Protein AF-A0A5B7IN23-F1 (afdb_monomer_lite)

Sequence (76 aa):
MPAPAAARDGSPGPNRLKSFKNAGKDMEEMRRRRQETSIELRKAKKDDQLLKRRNVTLDDPGSPLQEQNASVGCCL

pLDDT: mean 73.52, std 16.43, range [37.69, 95.19]

Organism: Portunus trituberculatus (NCBI:txid210409)

Structure (mmCIF, N/CA/C/O backbone):
data_AF-A0A5B7IN23-F1
#
_entry.id   AF-A0A5B7IN23-F1
#
loop_
_atom_site.group_PDB
_atom_site.id
_atom_site.type_symbol
_atom_site.label_atom_id
_atom_site.label_alt_id
_atom_site.label_comp_id
_atom_site.label_asym_id
_atom_site.label_entity_id
_atom_site.label_seq_id
_atom_site.pdbx_PDB_ins_code
_atom_site.Cartn_x
_a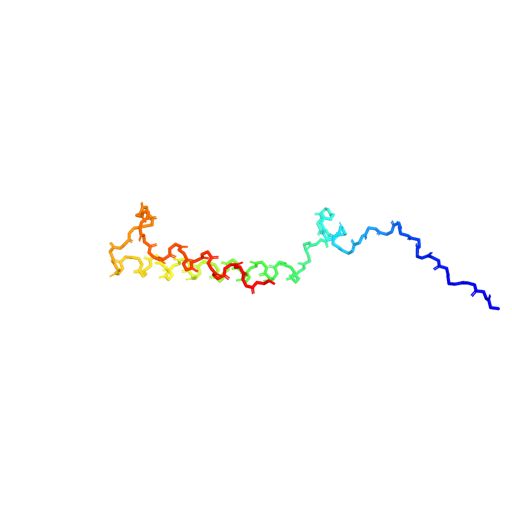tom_site.Cartn_y
_atom_site.Cartn_z
_atom_site.occupancy
_atom_site.B_iso_or_equiv
_atom_site.auth_seq_id
_atom_site.auth_comp_id
_atom_site.auth_asym_id
_atom_site.auth_atom_id
_atom_site.pdbx_PDB_model_num
ATOM 1 N N . MET A 1 1 ? 51.311 3.205 -20.215 1.00 54.66 1 MET A N 1
ATOM 2 C CA . MET A 1 1 ? 50.192 3.126 -19.255 1.00 54.66 1 MET A CA 1
ATOM 3 C C . MET A 1 1 ? 49.111 4.110 -19.701 1.00 54.66 1 MET A C 1
ATOM 5 O O . MET A 1 1 ? 49.280 5.295 -19.441 1.00 54.66 1 MET A O 1
ATOM 9 N N . PRO A 1 2 ? 48.076 3.702 -20.455 1.00 60.53 2 PRO A N 1
ATOM 10 C CA . PRO A 1 2 ? 46.945 4.584 -20.733 1.00 60.53 2 PRO A CA 1
ATOM 11 C C . PRO A 1 2 ? 46.009 4.642 -19.510 1.00 60.53 2 PRO A C 1
ATOM 13 O O . PRO A 1 2 ? 45.767 3.625 -18.863 1.00 60.53 2 PRO A O 1
ATOM 16 N N . ALA A 1 3 ? 45.544 5.846 -19.173 1.00 61.00 3 ALA A N 1
ATOM 17 C CA . ALA A 1 3 ? 44.703 6.146 -18.011 1.00 61.00 3 ALA A CA 1
ATOM 18 C C . ALA A 1 3 ? 43.319 5.455 -18.069 1.00 61.00 3 ALA A C 1
ATOM 20 O O . ALA A 1 3 ? 42.815 5.214 -19.170 1.00 61.00 3 ALA A O 1
ATOM 21 N N . PRO A 1 4 ? 42.671 5.165 -16.919 1.00 62.34 4 PRO A N 1
ATOM 22 C CA . PRO A 1 4 ? 41.321 4.612 -16.902 1.00 62.34 4 PRO A CA 1
ATOM 23 C C . PRO A 1 4 ? 40.332 5.641 -17.456 1.00 62.34 4 PRO A C 1
ATOM 25 O O . PRO A 1 4 ? 40.207 6.749 -16.935 1.00 62.34 4 PRO A O 1
ATOM 28 N N . ALA A 1 5 ? 39.638 5.274 -18.534 1.00 59.78 5 ALA A N 1
ATOM 29 C CA . ALA A 1 5 ? 38.575 6.078 -19.113 1.00 59.78 5 ALA A CA 1
ATOM 30 C C . ALA A 1 5 ? 37.489 6.311 -18.054 1.00 59.78 5 ALA A C 1
ATOM 32 O O . ALA A 1 5 ? 36.811 5.373 -17.633 1.00 59.78 5 ALA A O 1
ATOM 33 N N . ALA A 1 6 ? 37.354 7.563 -17.614 1.00 56.97 6 ALA A N 1
ATOM 34 C CA . ALA A 1 6 ? 36.269 8.000 -16.753 1.00 56.97 6 ALA A CA 1
ATOM 35 C C . ALA A 1 6 ? 34.933 7.553 -17.362 1.00 56.97 6 ALA A C 1
ATOM 37 O O . ALA A 1 6 ? 34.658 7.803 -18.542 1.00 56.97 6 ALA A O 1
ATOM 38 N N . ALA A 1 7 ? 34.133 6.853 -16.558 1.00 55.12 7 ALA A N 1
ATOM 39 C CA . ALA A 1 7 ? 32.782 6.458 -16.905 1.00 55.12 7 ALA A CA 1
ATOM 40 C C . ALA A 1 7 ? 32.029 7.678 -17.452 1.00 55.12 7 ALA A C 1
ATOM 42 O O . ALA A 1 7 ? 31.944 8.726 -16.814 1.00 55.12 7 ALA A O 1
ATOM 43 N N . ARG A 1 8 ? 31.522 7.565 -18.681 1.00 58.53 8 ARG A N 1
ATOM 44 C CA . ARG A 1 8 ? 30.655 8.584 -19.272 1.00 58.53 8 ARG A CA 1
ATOM 45 C C . ARG A 1 8 ? 29.303 8.474 -18.564 1.00 58.53 8 ARG A C 1
ATOM 47 O O . ARG A 1 8 ? 28.454 7.696 -18.995 1.00 58.53 8 ARG A O 1
ATOM 54 N N . ASP A 1 9 ? 29.128 9.221 -17.475 1.00 58.91 9 ASP A N 1
ATOM 55 C CA . ASP A 1 9 ? 27.910 9.295 -16.650 1.00 58.91 9 ASP A CA 1
ATOM 56 C C . ASP A 1 9 ? 26.743 9.979 -17.390 1.00 58.91 9 ASP A C 1
ATOM 58 O O . ASP A 1 9 ? 26.251 11.042 -17.024 1.00 58.91 9 ASP A O 1
ATOM 62 N N . GLY A 1 10 ? 26.301 9.367 -18.489 1.00 60.69 10 GLY A N 1
ATOM 63 C CA . GLY A 1 10 ? 25.115 9.764 -19.251 1.00 60.69 10 GLY A CA 1
ATOM 64 C C . GLY A 1 10 ? 24.030 8.687 -19.300 1.00 60.69 10 GLY A C 1
ATOM 65 O O . GLY A 1 10 ? 22.959 8.931 -19.853 1.00 60.69 10 GLY A O 1
ATOM 66 N N . SER A 1 11 ? 24.278 7.495 -18.743 1.00 59.44 11 SER A N 1
ATOM 67 C CA . SER A 1 11 ? 23.256 6.449 -18.680 1.00 59.44 11 SER A CA 1
ATOM 68 C C . SER A 1 11 ? 22.318 6.715 -17.504 1.00 59.44 11 SER A C 1
ATOM 70 O O . SER A 1 11 ? 22.781 6.764 -16.363 1.00 59.44 11 SER A O 1
ATOM 72 N N . PRO A 1 12 ? 21.001 6.870 -17.736 1.00 62.78 12 PRO A N 1
ATOM 73 C CA . PRO A 1 12 ? 20.059 6.929 -16.636 1.00 62.78 12 PRO A CA 1
ATOM 74 C C . PRO A 1 12 ? 20.196 5.626 -15.843 1.00 62.78 12 PRO A C 1
ATOM 76 O O . PRO A 1 12 ? 20.122 4.542 -16.412 1.00 62.78 12 PRO A O 1
ATOM 79 N N . GLY A 1 13 ? 20.476 5.726 -14.542 1.00 70.44 13 GLY A N 1
ATOM 80 C CA . GLY A 1 13 ? 20.700 4.550 -13.702 1.00 70.44 13 GLY A CA 1
ATOM 81 C C . GLY A 1 13 ? 19.519 3.567 -13.761 1.00 70.44 13 GLY A C 1
ATOM 82 O O . GLY A 1 13 ? 18.395 3.966 -14.089 1.00 70.44 13 GLY A O 1
ATOM 83 N N . PRO A 1 14 ? 19.724 2.289 -13.402 1.00 69.62 14 PRO A N 1
ATOM 84 C CA . PRO A 1 14 ? 18.725 1.224 -13.559 1.00 69.62 14 PRO A CA 1
ATOM 85 C C . PRO A 1 14 ? 17.385 1.538 -12.876 1.00 69.62 14 PRO A C 1
ATOM 87 O O . PRO A 1 14 ? 16.336 1.084 -13.323 1.00 69.62 14 PRO A O 1
ATOM 90 N N . ASN A 1 15 ? 17.399 2.364 -11.828 1.00 74.19 15 ASN A N 1
ATOM 91 C CA . ASN A 1 15 ? 16.197 2.825 -11.137 1.00 74.19 15 ASN A CA 1
ATOM 92 C C . ASN A 1 15 ? 15.371 3.825 -11.978 1.00 74.19 15 ASN A C 1
ATOM 94 O O . ASN A 1 15 ? 14.146 3.756 -12.024 1.00 74.19 15 ASN A O 1
ATOM 98 N N . ARG A 1 16 ? 16.035 4.710 -12.737 1.00 76.62 16 ARG A N 1
ATOM 99 C CA . ARG A 1 16 ? 15.369 5.668 -13.635 1.00 76.62 16 ARG A CA 1
ATOM 100 C C . ARG A 1 16 ? 14.757 4.980 -14.855 1.00 76.62 16 ARG A C 1
ATOM 102 O O . ARG A 1 16 ? 13.710 5.423 -15.317 1.00 76.62 16 ARG A O 1
ATOM 109 N N . LEU A 1 17 ? 15.367 3.897 -15.350 1.00 74.19 17 LEU A N 1
ATOM 110 C CA . LEU A 1 17 ? 14.773 3.082 -16.419 1.00 74.19 17 LEU A CA 1
ATOM 111 C C . LEU A 1 17 ? 13.503 2.365 -15.954 1.00 74.19 17 LEU A C 1
ATOM 113 O O . LEU A 1 17 ? 12.510 2.389 -16.671 1.00 74.19 17 LEU A O 1
ATOM 117 N N . LYS A 1 18 ? 13.503 1.779 -14.751 1.00 74.00 18 LYS A N 1
ATOM 118 C CA . LYS A 1 18 ? 12.326 1.089 -14.193 1.00 74.00 18 LYS A CA 1
ATOM 119 C C . LYS A 1 18 ? 11.139 2.038 -13.989 1.00 74.00 18 LYS A C 1
ATOM 121 O O . LYS A 1 18 ? 9.998 1.675 -14.255 1.00 74.00 18 LYS A O 1
ATOM 126 N N . SER A 1 19 ? 11.403 3.281 -13.596 1.00 77.06 19 SER A N 1
ATOM 127 C CA . SER A 1 19 ? 10.364 4.309 -13.437 1.00 77.06 19 SER A CA 1
ATOM 128 C C . SER A 1 19 ? 9.919 4.954 -14.755 1.00 77.06 19 SER A C 1
ATOM 130 O O . SER A 1 19 ? 8.946 5.708 -14.773 1.00 77.06 19 SER A O 1
ATOM 132 N N . PHE A 1 20 ? 10.607 4.694 -15.872 1.00 80.75 20 PHE A N 1
ATOM 133 C CA . PHE A 1 20 ? 10.244 5.275 -17.159 1.00 80.75 20 PHE A CA 1
ATOM 134 C C . PHE A 1 20 ? 9.083 4.511 -17.807 1.00 80.75 20 PHE A C 1
ATOM 136 O O . PHE A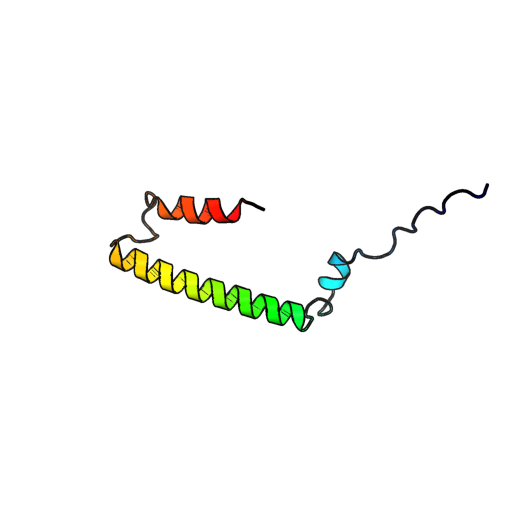 1 20 ? 9.188 3.333 -18.157 1.00 80.75 20 PHE A O 1
ATOM 143 N N . LYS A 1 21 ? 7.975 5.223 -18.036 1.00 84.06 21 LYS A N 1
ATOM 144 C CA . LYS A 1 21 ? 6.755 4.696 -18.668 1.00 84.06 21 LYS A CA 1
ATOM 145 C C . LYS A 1 21 ? 6.249 3.430 -17.957 1.00 84.06 21 LYS A C 1
ATOM 147 O O . LYS A 1 21 ? 5.779 3.501 -16.828 1.00 84.06 21 LYS A O 1
ATOM 152 N N . ASN A 1 22 ? 6.314 2.285 -18.633 1.00 79.75 22 ASN A N 1
ATOM 153 C CA . ASN A 1 22 ? 5.894 0.982 -18.122 1.00 79.75 22 ASN A CA 1
ATOM 154 C C . ASN A 1 22 ? 7.055 -0.024 -18.094 1.00 79.75 22 ASN A C 1
ATOM 156 O O . ASN A 1 22 ? 6.809 -1.205 -17.882 1.00 79.75 22 ASN A O 1
ATOM 160 N N . ALA A 1 23 ? 8.300 0.422 -18.301 1.00 75.06 23 ALA A N 1
ATOM 161 C CA . ALA A 1 23 ? 9.457 -0.468 -18.394 1.00 75.06 23 ALA A CA 1
ATOM 162 C C . ALA A 1 23 ? 9.779 -1.186 -17.073 1.00 75.06 23 ALA A C 1
ATOM 164 O O . ALA A 1 23 ? 10.408 -2.228 -17.099 1.00 75.06 23 ALA A O 1
ATOM 165 N N . GLY A 1 24 ? 9.340 -0.661 -15.924 1.00 73.12 24 GLY A N 1
ATOM 166 C CA . GLY A 1 24 ? 9.434 -1.358 -14.638 1.00 73.12 24 GLY A CA 1
ATOM 167 C C . GLY A 1 24 ? 8.212 -2.198 -14.278 1.00 73.12 24 GLY A C 1
ATOM 168 O O . GLY A 1 24 ? 8.211 -2.806 -13.216 1.00 73.12 24 GLY A O 1
ATOM 169 N N . LYS A 1 25 ? 7.165 -2.251 -15.115 1.00 78.62 25 LYS A N 1
ATOM 170 C CA . LYS A 1 25 ? 5.997 -3.126 -14.899 1.00 78.62 25 LYS A CA 1
ATOM 171 C C . LYS A 1 25 ? 6.235 -4.504 -15.514 1.00 78.62 25 LYS A C 1
ATOM 173 O O . LYS A 1 25 ? 5.402 -5.016 -16.262 1.00 78.62 25 LYS A O 1
ATOM 178 N N . ASP A 1 26 ? 7.382 -5.088 -15.197 1.00 82.38 26 ASP A N 1
ATOM 179 C CA . ASP A 1 26 ? 7.729 -6.434 -15.632 1.00 82.38 26 ASP A CA 1
ATOM 180 C C . ASP A 1 26 ? 6.822 -7.473 -14.962 1.00 82.38 26 ASP A C 1
ATOM 182 O O . ASP A 1 26 ? 6.225 -7.233 -13.906 1.00 82.38 26 ASP A O 1
ATOM 186 N N . MET A 1 27 ? 6.727 -8.662 -15.561 1.00 82.44 27 MET A N 1
ATOM 187 C CA . MET A 1 27 ? 5.923 -9.755 -15.002 1.00 82.44 27 MET A CA 1
ATOM 188 C C . MET A 1 27 ? 6.328 -10.097 -13.561 1.00 82.44 27 MET A C 1
ATOM 190 O O . MET A 1 27 ? 5.449 -10.348 -12.738 1.00 82.44 27 MET A O 1
ATOM 194 N N . GLU A 1 28 ? 7.626 -10.055 -13.237 1.00 85.75 28 GLU A N 1
ATOM 195 C CA . GLU A 1 28 ? 8.115 -10.315 -11.875 1.00 85.75 28 GLU A CA 1
ATOM 196 C C . GLU A 1 28 ? 7.697 -9.211 -10.894 1.00 85.75 28 GLU A C 1
ATOM 198 O O . GLU A 1 28 ? 7.246 -9.509 -9.791 1.00 85.75 28 GLU A O 1
ATOM 203 N N . GLU A 1 29 ? 7.740 -7.941 -11.304 1.00 85.62 29 GLU A N 1
ATOM 204 C CA . GLU A 1 29 ? 7.263 -6.824 -10.477 1.00 85.62 29 GLU A CA 1
ATOM 205 C C . GLU A 1 29 ? 5.750 -6.935 -10.223 1.00 85.62 29 GLU A C 1
ATOM 207 O O . GLU A 1 29 ? 5.281 -6.776 -9.095 1.00 85.62 29 GLU A O 1
ATOM 212 N N . MET A 1 30 ? 4.962 -7.287 -11.243 1.00 87.19 30 MET A N 1
ATOM 213 C CA . MET A 1 30 ? 3.526 -7.533 -11.077 1.00 87.19 30 MET A CA 1
ATOM 214 C C . MET A 1 30 ? 3.250 -8.730 -10.159 1.00 87.19 30 MET A C 1
ATOM 216 O O . MET A 1 30 ? 2.298 -8.700 -9.374 1.00 87.19 30 MET A O 1
ATOM 220 N N . ARG A 1 31 ? 4.081 -9.777 -10.223 1.00 90.94 31 ARG A N 1
ATOM 221 C CA . ARG A 1 31 ? 4.008 -10.943 -9.333 1.00 90.94 31 ARG A CA 1
ATOM 222 C C . ARG A 1 31 ? 4.290 -10.543 -7.886 1.00 90.94 31 ARG A C 1
ATOM 224 O O . ARG A 1 31 ? 3.520 -10.913 -6.999 1.00 90.94 31 ARG A O 1
ATOM 231 N N . ARG A 1 32 ? 5.341 -9.752 -7.670 1.00 92.25 32 ARG A N 1
A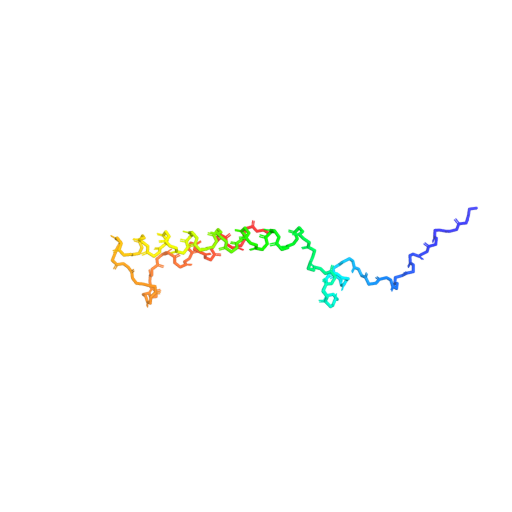TOM 232 C CA . ARG A 1 32 ? 5.724 -9.203 -6.370 1.00 92.25 32 ARG A CA 1
ATOM 233 C C . ARG A 1 32 ? 4.603 -8.347 -5.776 1.00 92.25 32 ARG A C 1
ATOM 235 O O . ARG A 1 32 ? 4.137 -8.648 -4.681 1.00 92.25 32 ARG A O 1
ATOM 242 N N . ARG A 1 33 ? 4.063 -7.385 -6.533 1.00 90.62 33 ARG A N 1
ATOM 243 C CA . ARG A 1 33 ? 2.943 -6.532 -6.085 1.00 90.62 33 ARG A CA 1
ATOM 244 C C . ARG A 1 33 ? 1.694 -7.326 -5.703 1.00 90.62 33 ARG A C 1
ATOM 246 O O . ARG A 1 33 ? 1.047 -7.027 -4.702 1.00 90.62 33 ARG A O 1
ATOM 253 N N . ARG A 1 34 ? 1.337 -8.365 -6.468 1.00 93.69 34 ARG A N 1
ATOM 254 C CA . ARG A 1 34 ? 0.206 -9.254 -6.126 1.00 93.69 34 ARG A CA 1
ATOM 255 C C . ARG A 1 34 ? 0.424 -10.002 -4.807 1.00 93.69 34 ARG A C 1
ATOM 257 O O . ARG A 1 34 ? -0.531 -10.251 -4.076 1.00 93.69 34 ARG A O 1
ATOM 264 N N . GLN A 1 35 ? 1.661 -10.379 -4.496 1.00 94.06 35 GLN A N 1
ATOM 265 C CA . GLN A 1 35 ? 1.978 -11.033 -3.225 1.00 94.06 35 GLN A CA 1
ATOM 266 C C . GLN A 1 35 ? 1.936 -10.049 -2.066 1.00 94.06 35 GLN A C 1
ATOM 268 O O . GLN A 1 35 ? 1.306 -10.352 -1.057 1.00 94.06 35 GLN A O 1
ATOM 273 N N . GLU A 1 36 ? 2.551 -8.880 -2.229 1.00 92.31 36 GLU A N 1
ATOM 274 C CA . GLU A 1 36 ? 2.557 -7.816 -1.222 1.00 92.31 36 GLU A CA 1
ATOM 275 C C . GLU A 1 36 ? 1.124 -7.419 -0.846 1.00 92.31 36 GLU A C 1
ATOM 277 O O . GLU A 1 36 ? 0.751 -7.511 0.322 1.00 92.31 36 GLU A O 1
ATOM 282 N N . THR A 1 37 ? 0.273 -7.142 -1.837 1.00 93.19 37 THR A N 1
ATOM 283 C CA . THR A 1 37 ? -1.155 -6.839 -1.619 1.00 93.19 37 THR A CA 1
ATOM 284 C C . THR A 1 37 ? -1.919 -7.989 -0.953 1.00 93.19 37 THR A C 1
ATOM 286 O O . THR A 1 37 ? -2.712 -7.772 -0.040 1.00 93.19 37 THR A O 1
ATOM 289 N N . SER A 1 38 ? -1.673 -9.243 -1.345 1.00 95.06 38 SER A N 1
ATOM 290 C CA . SER A 1 38 ? -2.297 -10.412 -0.701 1.00 95.06 38 SER A CA 1
ATOM 291 C C . SER A 1 38 ? -1.865 -10.587 0.761 1.00 95.06 38 SER A C 1
ATOM 293 O O . SER A 1 38 ? -2.645 -11.037 1.607 1.00 95.06 38 SER A O 1
ATOM 295 N N . ILE A 1 39 ? -0.612 -10.263 1.082 1.00 94.06 39 ILE A N 1
ATOM 296 C CA . ILE A 1 39 ? -0.096 -10.288 2.453 1.00 94.06 39 ILE A CA 1
ATOM 297 C C . ILE A 1 39 ? -0.738 -9.167 3.270 1.00 94.06 39 ILE A C 1
ATOM 299 O O . ILE A 1 39 ? -1.227 -9.435 4.366 1.00 94.06 39 ILE A O 1
ATOM 303 N N . GLU A 1 40 ? -0.786 -7.954 2.728 1.00 93.12 40 GLU A N 1
ATOM 304 C CA . GLU A 1 40 ? -1.413 -6.792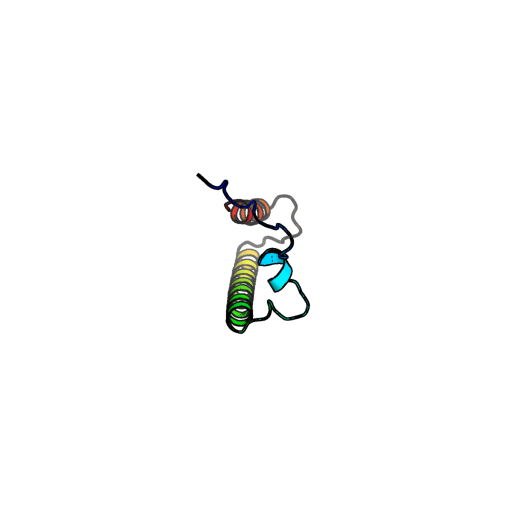 3.359 1.00 93.12 40 GLU A CA 1
ATOM 305 C C . GLU A 1 40 ? -2.886 -7.060 3.692 1.00 93.12 40 GLU A C 1
ATOM 307 O O . GLU A 1 40 ? -3.288 -6.936 4.847 1.00 93.12 40 GLU A O 1
ATOM 312 N N . LEU A 1 41 ? -3.663 -7.575 2.733 1.00 95.19 41 LEU A N 1
ATOM 313 C CA . LEU A 1 41 ? -5.069 -7.935 2.949 1.00 95.19 41 LEU A CA 1
ATOM 314 C C . LEU A 1 41 ? -5.256 -9.003 4.036 1.00 95.19 41 LEU A C 1
ATOM 316 O O . LEU A 1 41 ? -6.245 -8.979 4.771 1.00 95.19 41 LEU A O 1
ATOM 320 N N . ARG A 1 42 ? -4.336 -9.969 4.144 1.00 94.38 42 ARG A N 1
ATOM 321 C CA . ARG A 1 42 ? -4.392 -10.999 5.196 1.00 94.38 42 ARG A CA 1
ATOM 322 C C . ARG A 1 42 ? -4.048 -10.434 6.569 1.00 94.38 42 ARG A C 1
ATOM 324 O O . ARG A 1 42 ? -4.707 -10.809 7.537 1.00 94.38 42 ARG A O 1
ATOM 331 N N . LYS A 1 43 ? -3.048 -9.552 6.651 1.00 93.69 43 LYS A N 1
ATOM 332 C CA . LYS A 1 43 ? -2.686 -8.855 7.891 1.00 93.69 43 LYS A CA 1
ATOM 333 C C . LYS A 1 43 ? -3.835 -7.971 8.364 1.00 93.69 43 LYS A C 1
ATOM 335 O O . LYS A 1 43 ? -4.324 -8.206 9.458 1.00 93.69 43 LYS A O 1
ATOM 340 N N . ALA A 1 44 ? -4.377 -7.118 7.493 1.00 90.00 44 ALA A N 1
ATOM 341 C CA . ALA A 1 44 ? -5.517 -6.257 7.809 1.00 90.00 44 ALA A CA 1
ATOM 342 C C . ALA A 1 44 ? -6.711 -7.050 8.368 1.00 90.00 44 ALA A C 1
ATOM 344 O O . ALA A 1 44 ? -7.231 -6.736 9.433 1.00 90.00 44 ALA A O 1
ATOM 345 N N . LYS A 1 45 ? -7.088 -8.166 7.726 1.00 93.50 45 LYS A N 1
ATOM 346 C CA . LYS A 1 45 ? -8.165 -9.040 8.232 1.00 93.50 45 LYS A CA 1
ATOM 347 C C . LYS A 1 45 ? -7.868 -9.631 9.612 1.00 93.50 45 LYS A C 1
ATOM 349 O O . LYS A 1 45 ? -8.783 -9.791 10.420 1.00 93.50 45 LYS A O 1
ATOM 354 N N . LYS A 1 46 ? -6.614 -10.014 9.865 1.00 93.25 46 LYS A N 1
ATOM 355 C CA . LYS A 1 46 ? -6.184 -10.552 11.160 1.00 93.25 46 LYS A CA 1
ATOM 356 C C . LYS A 1 46 ? -6.208 -9.465 12.234 1.00 93.25 46 LYS A C 1
ATOM 358 O O . LYS A 1 46 ? -6.695 -9.727 13.332 1.00 93.25 46 LYS A O 1
ATOM 363 N N . ASP A 1 47 ? -5.726 -8.275 11.907 1.00 89.62 47 ASP A N 1
ATOM 364 C CA . ASP A 1 47 ? -5.648 -7.140 12.821 1.00 89.62 47 ASP A CA 1
ATOM 365 C C . ASP A 1 47 ? -7.048 -6.638 13.185 1.00 89.62 47 ASP A C 1
ATOM 367 O O . ASP A 1 47 ? -7.346 -6.491 14.369 1.00 89.62 47 ASP A O 1
ATOM 371 N N . ASP A 1 48 ? -7.959 -6.538 12.214 1.00 89.50 48 ASP A N 1
ATOM 372 C CA . ASP A 1 48 ? -9.372 -6.217 12.446 1.00 89.50 48 ASP A CA 1
ATOM 373 C C . ASP A 1 48 ? -10.054 -7.238 13.363 1.00 89.50 48 ASP A C 1
ATOM 375 O O . ASP A 1 48 ? -10.812 -6.884 14.270 1.00 89.50 48 ASP A O 1
ATOM 379 N N . GLN A 1 49 ? -9.806 -8.534 13.139 1.00 91.81 49 GLN A N 1
ATOM 380 C CA . GLN A 1 49 ? -10.347 -9.585 14.000 1.00 91.81 49 GLN A CA 1
ATOM 381 C C . GLN A 1 49 ? -9.796 -9.463 15.425 1.00 91.81 49 GLN A C 1
ATOM 383 O O . GLN A 1 49 ? -10.536 -9.632 16.397 1.00 91.81 49 GLN A O 1
ATOM 388 N N . LEU A 1 50 ? -8.503 -9.176 15.559 1.00 89.12 50 LEU A N 1
ATOM 389 C CA . LEU A 1 50 ? -7.843 -9.027 16.847 1.00 89.12 50 LEU A CA 1
ATOM 390 C C . LEU A 1 50 ? -8.357 -7.801 17.609 1.00 89.12 50 LEU A C 1
ATOM 392 O O . LEU A 1 50 ? -8.631 -7.918 18.802 1.00 89.12 50 LEU A O 1
ATOM 396 N N . LEU A 1 51 ? -8.542 -6.667 16.929 1.00 87.25 51 LEU A N 1
ATOM 397 C CA . LEU A 1 51 ? -9.114 -5.449 17.507 1.00 87.25 51 LEU A CA 1
ATOM 398 C C . LEU A 1 51 ? -10.517 -5.698 18.057 1.00 87.25 51 LEU A C 1
ATOM 400 O O . LEU A 1 51 ? -10.795 -5.371 19.211 1.00 87.25 51 LEU A O 1
ATOM 404 N N . LYS A 1 52 ? -11.367 -6.375 17.274 1.00 89.56 52 LYS A N 1
ATOM 405 C CA . LYS A 1 52 ? -12.720 -6.760 17.702 1.00 89.56 52 LYS A CA 1
ATOM 406 C C . LYS A 1 52 ? -12.699 -7.648 18.945 1.00 89.56 52 LYS A C 1
ATOM 408 O O . LYS A 1 52 ? -13.484 -7.423 19.857 1.00 89.56 52 LYS A O 1
ATOM 413 N N . ARG A 1 53 ? -11.786 -8.627 19.014 1.00 90.50 53 ARG A N 1
ATOM 414 C CA . ARG A 1 53 ? -11.627 -9.510 20.189 1.00 90.50 53 ARG A CA 1
ATOM 415 C C . ARG A 1 53 ? -11.094 -8.792 21.427 1.00 90.50 53 ARG A C 1
ATOM 417 O O . ARG A 1 53 ? -11.336 -9.264 22.530 1.00 90.50 53 ARG A O 1
ATOM 424 N N . ARG A 1 54 ? -10.325 -7.719 21.243 1.00 90.50 54 ARG A N 1
ATOM 425 C CA . ARG A 1 54 ? -9.757 -6.909 22.328 1.00 90.50 54 ARG A CA 1
ATOM 426 C C . ARG A 1 54 ? -10.656 -5.743 22.739 1.00 90.50 54 ARG A C 1
ATOM 428 O O . ARG A 1 54 ? -10.309 -5.058 23.689 1.00 90.50 54 ARG A O 1
ATOM 435 N N . ASN A 1 55 ? -11.768 -5.513 22.036 1.00 84.38 55 ASN A N 1
ATOM 436 C CA . ASN A 1 55 ? -12.630 -4.342 22.215 1.00 84.38 55 ASN A CA 1
ATOM 437 C C . ASN A 1 55 ? -11.867 -3.009 22.094 1.00 84.38 55 ASN A C 1
ATOM 439 O O . ASN A 1 55 ? -12.208 -2.033 22.751 1.00 84.38 55 ASN A O 1
ATOM 443 N N . VAL A 1 56 ? -10.838 -2.973 21.244 1.00 79.44 56 VAL A N 1
ATOM 444 C CA . VAL A 1 56 ? -10.020 -1.781 20.991 1.00 79.44 56 VAL A CA 1
ATOM 445 C C . VAL A 1 56 ? -10.401 -1.208 19.632 1.00 79.44 56 VAL A C 1
ATOM 447 O O . VAL A 1 56 ? -10.504 -1.948 18.653 1.00 79.44 56 VAL A O 1
ATOM 450 N N . THR A 1 57 ? -10.597 0.105 19.562 1.00 76.88 57 THR A N 1
ATOM 451 C CA . THR A 1 57 ? -10.796 0.856 18.316 1.00 76.88 57 THR A CA 1
ATOM 452 C C . THR A 1 57 ? -9.502 1.565 17.918 1.00 76.88 57 THR A C 1
ATOM 454 O O . THR A 1 57 ? -8.766 2.018 18.789 1.00 76.88 57 THR A O 1
ATOM 457 N N . LEU A 1 58 ? -9.215 1.680 16.614 1.00 67.25 58 LEU A N 1
ATOM 458 C CA . LEU A 1 58 ? -8.018 2.391 16.121 1.00 67.25 58 LEU A CA 1
ATOM 459 C C . LEU A 1 58 ? -8.040 3.902 16.407 1.00 67.25 58 LEU A C 1
ATOM 461 O O . LEU A 1 58 ? -6.988 4.525 16.381 1.00 67.25 58 LEU A O 1
ATOM 465 N N . ASP A 1 59 ? -9.218 4.468 16.683 1.00 64.56 59 ASP A N 1
ATOM 466 C CA . ASP A 1 59 ? -9.417 5.881 17.038 1.00 64.56 59 ASP A CA 1
ATOM 467 C C . ASP A 1 59 ? -8.997 6.222 18.477 1.00 64.56 59 ASP A C 1
ATOM 469 O O . ASP A 1 59 ? -9.051 7.384 18.867 1.00 64.56 59 ASP A O 1
ATOM 473 N N . ASP A 1 60 ? -8.597 5.234 19.285 1.00 59.41 60 ASP A N 1
ATOM 474 C CA . ASP A 1 60 ? -8.115 5.494 20.639 1.00 59.41 60 ASP A CA 1
ATOM 475 C C . ASP A 1 60 ? -6.626 5.895 20.600 1.00 59.41 60 ASP A C 1
ATOM 477 O O . ASP A 1 60 ? -5.772 5.044 20.315 1.00 59.41 60 ASP A O 1
ATOM 481 N N . PRO A 1 61 ? -6.278 7.168 20.883 1.00 56.25 61 PRO A N 1
ATOM 482 C CA . PRO A 1 61 ? -4.911 7.676 20.755 1.00 56.25 61 PRO A CA 1
ATOM 483 C C . PRO A 1 61 ? -3.936 7.094 21.796 1.00 56.25 61 PRO A C 1
ATOM 485 O O . PRO A 1 61 ? -2.764 7.463 21.798 1.00 56.25 61 PRO A O 1
ATOM 488 N N . GLY A 1 6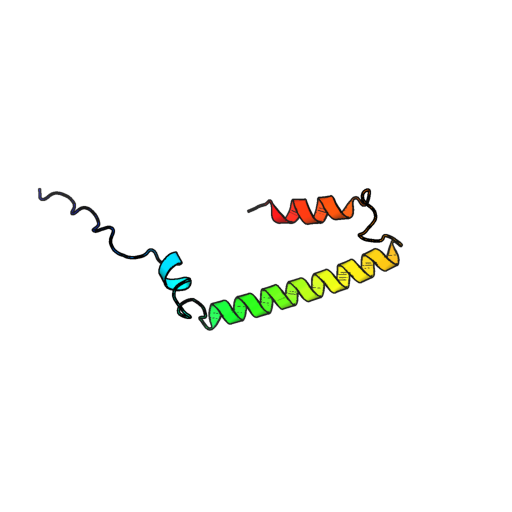2 ? -4.397 6.210 22.691 1.00 53.91 62 GLY A N 1
ATOM 489 C CA . GLY A 1 62 ? -3.587 5.524 23.698 1.00 53.91 62 GLY A CA 1
ATOM 490 C C . GLY A 1 62 ? -3.329 4.044 23.404 1.00 53.91 62 GLY A C 1
ATOM 491 O O . GLY A 1 62 ? -2.729 3.366 24.239 1.00 53.91 62 GLY A O 1
ATOM 492 N N . SER A 1 63 ? -3.775 3.508 22.260 1.00 52.34 63 SER A N 1
ATOM 493 C CA . SER A 1 63 ? -3.637 2.079 21.971 1.00 52.34 63 SER A CA 1
ATOM 494 C C . SER A 1 63 ? -2.183 1.687 21.640 1.00 52.34 63 SER A C 1
ATOM 496 O O . SER A 1 63 ? -1.671 2.076 20.586 1.00 52.34 63 SER A O 1
ATOM 498 N N . PRO A 1 64 ? -1.522 0.814 22.436 1.00 58.88 64 PRO A N 1
ATOM 499 C CA . PRO A 1 64 ? -0.127 0.386 22.213 1.00 58.88 64 PRO A CA 1
ATOM 500 C C . PRO A 1 64 ? 0.113 -0.349 20.880 1.00 58.88 64 PRO A C 1
ATOM 502 O O . PRO A 1 64 ? 1.242 -0.670 20.512 1.00 58.88 64 PRO A O 1
ATOM 505 N N . LEU A 1 65 ? -0.959 -0.676 20.152 1.00 55.25 65 LEU A N 1
ATOM 506 C CA . LEU A 1 65 ? -0.908 -1.303 18.832 1.00 55.25 65 LEU A CA 1
ATOM 507 C C . LEU A 1 65 ? -0.400 -0.354 17.737 1.00 55.25 65 LEU A C 1
ATOM 509 O O . LEU A 1 65 ? 0.172 -0.831 16.755 1.00 55.25 65 LEU A O 1
ATOM 513 N N . GLN A 1 66 ? -0.573 0.962 17.896 1.00 57.22 66 GLN A N 1
ATOM 514 C CA . GLN A 1 66 ? -0.156 1.938 16.886 1.00 57.22 66 GLN A CA 1
ATOM 515 C C . GLN A 1 66 ? 1.375 2.077 16.832 1.00 57.22 66 GLN A C 1
ATOM 517 O O . GLN A 1 66 ? 1.950 2.103 15.743 1.00 57.22 66 GLN A O 1
ATOM 522 N N . GLU A 1 67 ? 2.049 2.033 17.989 1.00 53.00 67 GLU A N 1
ATOM 523 C CA . GLU A 1 67 ? 3.519 2.022 18.076 1.00 53.00 67 GLU A CA 1
ATOM 524 C C . GLU A 1 67 ? 4.133 0.736 17.513 1.00 53.00 67 GLU A C 1
ATOM 526 O O . GLU A 1 67 ? 5.184 0.787 16.871 1.00 53.00 67 GLU A O 1
ATOM 531 N N . GLN A 1 68 ? 3.477 -0.419 17.692 1.00 55.44 68 GLN A N 1
ATOM 532 C CA . GLN A 1 68 ? 4.008 -1.673 17.158 1.00 55.44 68 GLN A CA 1
ATOM 533 C C . GLN A 1 68 ? 3.980 -1.694 15.628 1.00 55.44 68 GLN A C 1
ATOM 535 O O . GLN A 1 68 ? 4.956 -2.111 15.023 1.00 55.44 68 GLN A O 1
ATOM 540 N N . ASN A 1 69 ? 2.918 -1.193 14.991 1.00 55.78 69 ASN A N 1
ATOM 541 C CA . ASN A 1 69 ? 2.847 -1.119 13.527 1.00 55.78 69 ASN A CA 1
ATOM 542 C C . ASN A 1 69 ? 3.843 -0.107 12.928 1.00 55.78 69 ASN A C 1
ATOM 544 O O . ASN A 1 69 ? 4.332 -0.327 11.820 1.00 55.78 69 ASN A O 1
ATOM 548 N N . ALA A 1 70 ? 4.187 0.959 13.660 1.00 56.25 70 ALA A N 1
ATOM 549 C CA . ALA A 1 70 ? 5.218 1.918 13.257 1.00 56.25 70 ALA A CA 1
ATOM 550 C C . ALA A 1 70 ? 6.648 1.365 13.426 1.00 56.25 70 ALA A C 1
ATOM 552 O O . ALA A 1 70 ? 7.517 1.649 12.600 1.00 56.25 70 ALA A O 1
ATOM 553 N N . SER A 1 71 ? 6.900 0.539 14.449 1.00 49.22 71 SER A N 1
ATOM 554 C CA . SER A 1 71 ? 8.235 -0.015 14.711 1.00 49.22 71 SER A CA 1
ATOM 555 C C . SER A 1 71 ? 8.636 -1.123 13.730 1.00 49.22 71 SER A C 1
ATOM 557 O O . SER A 1 71 ? 9.799 -1.179 13.333 1.00 49.22 71 SER A O 1
ATOM 559 N N . VAL A 1 72 ? 7.693 -1.945 13.241 1.00 55.34 72 VAL A N 1
ATOM 560 C CA . VAL A 1 72 ? 8.011 -2.989 12.238 1.00 55.34 72 VAL A CA 1
ATOM 561 C C . VAL A 1 72 ? 8.334 -2.419 10.850 1.00 55.34 72 VAL A C 1
ATOM 563 O O . VAL A 1 72 ? 8.912 -3.123 10.026 1.00 55.34 72 VAL A O 1
ATOM 566 N N . GLY A 1 73 ? 7.970 -1.162 10.574 1.00 49.22 73 GLY A N 1
ATOM 567 C CA . GLY A 1 73 ? 8.271 -0.477 9.312 1.00 49.22 73 GLY A CA 1
ATOM 568 C C . GLY A 1 73 ? 9.665 0.162 9.243 1.00 49.22 73 GLY A C 1
ATOM 569 O O . GLY A 1 73 ? 10.068 0.588 8.166 1.00 49.22 73 GLY A O 1
ATOM 570 N N . CYS A 1 74 ? 10.397 0.227 10.362 1.00 38.19 74 CYS A N 1
ATOM 571 C CA . CYS A 1 74 ? 11.643 0.996 10.499 1.00 38.19 74 CYS A CA 1
ATOM 572 C C . CYS A 1 74 ? 12.920 0.122 10.548 1.00 38.19 74 CYS A C 1
ATOM 574 O O . CYS A 1 74 ? 14.009 0.630 10.791 1.00 38.19 74 CYS A O 1
ATOM 576 N N . CYS A 1 75 ? 12.817 -1.196 10.332 1.00 37.69 75 CYS A N 1
ATOM 577 C CA . CYS A 1 75 ? 13.964 -2.119 10.385 1.00 37.69 75 CYS A CA 1
ATOM 578 C C . CYS A 1 75 ? 14.451 -2.608 9.005 1.00 37.69 75 CYS A C 1
ATOM 580 O O . CYS A 1 75 ? 14.784 -3.786 8.854 1.00 37.69 75 CYS A O 1
ATOM 582 N N . LEU A 1 76 ? 14.511 -1.717 8.011 1.00 42.53 76 LEU A N 1
ATOM 583 C CA . LEU A 1 76 ? 15.388 -1.859 6.836 1.00 42.53 76 LEU A CA 1
ATOM 584 C C . LEU A 1 76 ? 16.410 -0.721 6.836 1.00 42.53 76 LEU A C 1
ATOM 586 O O . LEU A 1 76 ? 17.533 -0.968 6.346 1.00 42.53 76 LEU A O 1
#

Foldseek 3Di:
DDDPDDPPPPDDPPVVCLPPDPSVVDPVVVVVVVVVVVVVVVVVVVVVVVCVVVVHDPPPPPDPVVVVVVVVVPPD

Secondary structure (DSSP, 8-state):
-PPP----TTSPPHHHHHTSTTTT--HHHHHHHHHHHHHHHHHHHHHHHHHHHHT--TT-TT-THHHHHHHTTS--

InterPro domains:
  IPR002652 Importin-alpha, importin-beta-binding domain [PF01749] (16-66)
  IPR002652 Importin-alpha, importin-beta-binding domain [PS51214] (1-63)
  IPR016024 Armadillo-type fold [SSF48371] (14-69)
  IPR036975 Importin-alpha, importin-beta-binding domain superfamily [G3DSA:1.20.5.690] (15-57)

Rad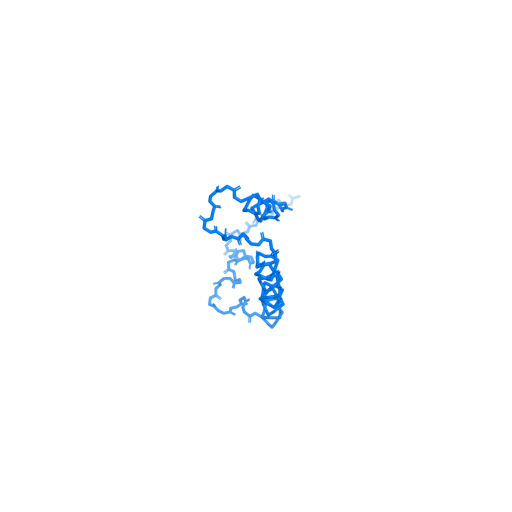ius of gyration: 22.13 Å; chains: 1; bounding box: 63×21×44 Å